Protein AF-A0A3M2EU27-F1 (afdb_monomer)

Radius of gyration: 14.62 Å; Cα contacts (8 Å, |Δi|>4): 104; chains: 1; bounding box: 25×40×34 Å

Mean predicted aligned error: 2.97 Å

Solvent-accessible surface area (backbone atoms only — not comparable to full-atom values): 4203 Å² total; per-residue (Å²): 116,28,85,85,67,60,24,29,68,49,80,76,46,77,45,69,52,96,88,65,86,50,76,48,75,44,60,52,73,37,74,75,27,75,25,79,79,12,22,50,47,81,76,38,55,43,84,50,96,95,41,77,40,76,77,61,70,61,79,48,64,39,59,84,63,71,103

Sequence (67 aa):
KGESSGHTQEVREVRIDCDGDALVFKVVQHGGAACHTGHRSCFYRRWDDGAFAVDEEPVFDPKQVYG

Structure (mmCIF, N/CA/C/O backbone):
data_AF-A0A3M2EU27-F1
#
_entry.id   AF-A0A3M2EU27-F1
#
loop_
_atom_site.group_PDB
_atom_site.id
_atom_site.type_symbol
_atom_site.label_atom_id
_atom_site.label_alt_id
_atom_site.label_comp_id
_atom_site.label_asym_id
_atom_site.label_entity_id
_atom_site.label_seq_id
_atom_site.pdbx_PDB_ins_code
_atom_site.Cartn_x
_atom_site.Cartn_y
_atom_site.Cartn_z
_atom_site.occupancy
_atom_site.B_iso_or_equiv
_atom_site.auth_seq_id
_atom_site.auth_comp_id
_atom_site.auth_asym_id
_atom_site.auth_atom_id
_atom_site.pdbx_PDB_model_num
ATOM 1 N N . LYS A 1 1 ? -1.710 4.586 9.846 1.00 93.25 1 LYS A N 1
ATOM 2 C CA . LYS A 1 1 ? -1.787 4.823 8.380 1.00 93.25 1 LYS A CA 1
ATOM 3 C C . LYS A 1 1 ? -2.864 5.860 8.095 1.00 93.25 1 LYS A C 1
ATOM 5 O O . LYS A 1 1 ? -3.970 5.692 8.587 1.00 93.25 1 LYS A O 1
ATOM 10 N N . GLY A 1 2 ? -2.553 6.889 7.301 1.00 95.12 2 GLY A N 1
ATOM 11 C CA . GLY A 1 2 ? -3.553 7.865 6.855 1.00 95.12 2 GLY A CA 1
ATOM 12 C C . GLY A 1 2 ? -3.768 9.065 7.778 1.00 95.12 2 GLY A C 1
ATOM 13 O O . GLY A 1 2 ? -4.734 9.776 7.567 1.00 95.12 2 GLY A O 1
ATOM 14 N N . GLU A 1 3 ? -2.894 9.314 8.757 1.00 94.81 3 GLU A N 1
ATOM 15 C CA . GLU A 1 3 ? -3.026 10.444 9.695 1.00 94.81 3 GLU A CA 1
ATOM 16 C C . GLU A 1 3 ? -3.093 11.799 8.974 1.00 94.81 3 GLU A C 1
ATOM 18 O O . GLU A 1 3 ? -4.008 12.574 9.216 1.00 94.81 3 GLU A O 1
ATOM 23 N N . SER A 1 4 ? -2.191 12.044 8.020 1.00 92.50 4 SER A N 1
ATOM 24 C CA . SER A 1 4 ? -2.165 13.305 7.263 1.00 92.50 4 SER A CA 1
ATOM 25 C C . SER A 1 4 ? -3.102 13.322 6.050 1.00 92.50 4 SER A C 1
ATOM 27 O O . SER A 1 4 ? -3.614 14.370 5.691 1.00 92.50 4 SER A O 1
ATOM 29 N N . SER A 1 5 ? -3.326 12.172 5.401 1.00 93.38 5 SER A N 1
ATOM 30 C CA . SER A 1 5 ? -4.124 12.087 4.155 1.00 93.38 5 SER A CA 1
ATOM 31 C C . SER A 1 5 ? -5.599 11.763 4.376 1.00 93.38 5 SER A C 1
ATOM 33 O O . SER A 1 5 ? -6.380 11.811 3.436 1.00 93.38 5 SER A O 1
ATOM 35 N N . GLY A 1 6 ? -5.987 11.302 5.565 1.00 94.31 6 GLY A N 1
ATOM 36 C CA . GLY A 1 6 ? -7.292 10.670 5.788 1.00 94.31 6 GLY A CA 1
ATOM 37 C C . GLY A 1 6 ? -7.444 9.288 5.132 1.00 94.31 6 GLY A C 1
ATOM 38 O O . GLY A 1 6 ? -8.464 8.629 5.325 1.00 94.31 6 GLY A O 1
ATOM 39 N N . HIS A 1 7 ? -6.436 8.800 4.392 1.00 96.56 7 HIS A N 1
ATOM 40 C CA . HIS A 1 7 ? -6.460 7.496 3.718 1.00 96.56 7 HIS A CA 1
ATOM 41 C C . HIS A 1 7 ? -6.187 6.359 4.715 1.00 96.56 7 HIS A C 1
ATOM 43 O O . HIS A 1 7 ? -5.087 5.779 4.760 1.00 96.56 7 HIS A O 1
ATOM 49 N N . THR A 1 8 ? -7.171 6.104 5.574 1.00 97.88 8 THR A N 1
ATOM 50 C CA . THR A 1 8 ? -7.111 5.147 6.681 1.00 97.88 8 THR A CA 1
ATOM 51 C C . THR A 1 8 ? -7.362 3.712 6.221 1.00 97.88 8 THR A C 1
ATOM 53 O O . THR A 1 8 ? -7.815 3.448 5.108 1.00 97.88 8 THR A O 1
ATOM 56 N N . GLN A 1 9 ? -7.009 2.763 7.083 1.00 98.44 9 GLN A N 1
ATOM 57 C CA . GLN A 1 9 ? -7.218 1.337 6.860 1.00 98.44 9 GLN A CA 1
ATOM 58 C C . GLN A 1 9 ? -8.028 0.779 8.024 1.00 98.44 9 GLN A C 1
ATOM 60 O O . GLN A 1 9 ? -7.560 0.781 9.161 1.00 98.44 9 GLN A O 1
ATOM 65 N N . GLU A 1 10 ? -9.245 0.323 7.739 1.00 98.25 10 GLU A N 1
ATOM 66 C CA . GLU A 1 10 ? -10.104 -0.335 8.721 1.00 98.25 10 GLU A CA 1
ATOM 67 C C . GLU A 1 10 ? -9.823 -1.840 8.705 1.00 98.25 10 GLU A C 1
ATOM 69 O O . GLU A 1 10 ? -10.053 -2.510 7.695 1.00 98.25 10 GLU A O 1
ATOM 74 N N . VAL A 1 11 ? -9.312 -2.375 9.815 1.00 98.44 11 VAL A N 1
ATOM 75 C CA . VAL A 1 11 ? -8.957 -3.795 9.941 1.00 98.44 11 VAL A CA 1
ATOM 76 C C . VAL A 1 11 ? -10.216 -4.65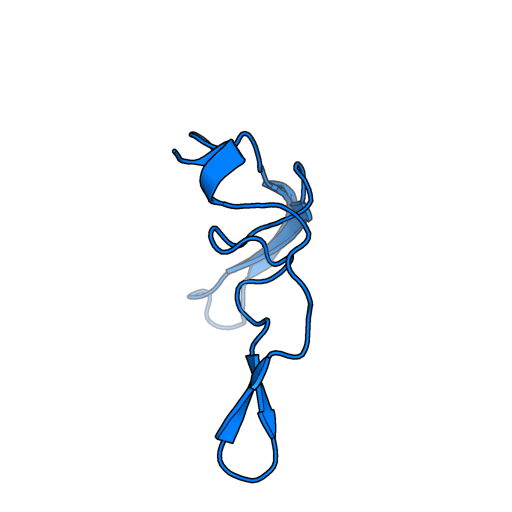4 10.039 1.00 98.44 11 VAL A C 1
ATOM 78 O O . VAL A 1 11 ? -11.074 -4.419 10.884 1.00 98.44 11 VAL A O 1
ATOM 81 N N . ARG A 1 12 ? -10.312 -5.671 9.177 1.00 98.50 12 ARG A N 1
ATOM 82 C CA . ARG A 1 12 ? -11.414 -6.648 9.151 1.00 98.50 12 ARG A CA 1
ATOM 83 C C . ARG A 1 12 ? -10.995 -8.023 9.654 1.00 98.50 12 ARG A C 1
ATOM 85 O O . ARG A 1 12 ? -11.802 -8.724 10.251 1.00 98.50 12 ARG A O 1
ATOM 92 N N . GLU A 1 13 ? -9.748 -8.408 9.406 1.00 98.69 13 GLU A N 1
ATOM 93 C CA . GLU A 1 13 ? -9.183 -9.691 9.825 1.00 98.69 13 GLU A CA 1
ATOM 94 C C . GLU A 1 13 ? -7.676 -9.528 10.038 1.00 98.69 13 GLU A C 1
ATOM 96 O O . GLU A 1 13 ? -7.020 -8.776 9.311 1.00 98.69 13 GLU A O 1
ATOM 101 N N . VAL A 1 14 ? -7.134 -10.266 11.003 1.00 98.69 14 VAL A N 1
ATOM 102 C CA . VAL A 1 14 ? -5.694 -10.390 11.237 1.00 98.69 14 VAL A CA 1
ATOM 103 C C . VAL A 1 14 ? -5.340 -11.869 11.179 1.00 98.69 14 VAL A C 1
ATOM 105 O O . VAL A 1 14 ? -5.984 -12.686 11.837 1.00 98.69 14 VAL A O 1
ATOM 108 N N . ARG A 1 15 ? -4.334 -12.213 10.378 1.00 98.75 15 ARG A N 1
ATOM 109 C CA . ARG A 1 15 ? -3.736 -13.551 10.322 1.00 98.75 15 ARG A CA 1
ATOM 110 C C . ARG A 1 15 ? -2.301 -13.473 10.799 1.00 98.75 15 ARG A C 1
ATOM 112 O O . ARG A 1 15 ? -1.645 -12.467 10.553 1.00 98.75 15 ARG A O 1
ATOM 119 N N . ILE A 1 16 ? -1.841 -14.544 11.418 1.00 98.75 16 ILE A N 1
ATOM 120 C CA . ILE A 1 16 ? -0.452 -14.763 11.801 1.00 98.75 16 ILE A CA 1
ATOM 121 C C . ILE A 1 16 ? 0.100 -15.924 10.972 1.00 98.75 16 ILE A C 1
ATOM 123 O O . ILE A 1 16 ? -0.673 -16.794 10.555 1.00 98.75 16 ILE A O 1
ATOM 127 N N . ASP A 1 17 ? 1.389 -15.897 10.663 1.00 98.56 17 ASP A N 1
ATOM 128 C CA . ASP A 1 17 ? 2.069 -16.993 9.979 1.00 98.56 17 ASP A CA 1
ATOM 129 C C . ASP A 1 17 ? 2.394 -18.170 10.920 1.00 98.56 17 ASP A C 1
ATOM 131 O O . ASP A 1 17 ? 1.891 -18.248 12.043 1.00 98.56 17 ASP A O 1
ATOM 135 N N . CYS A 1 18 ? 3.121 -19.174 10.417 1.00 98.50 18 CYS A N 1
ATOM 136 C CA . CYS A 1 18 ? 3.270 -20.462 11.099 1.00 98.50 18 CYS A CA 1
ATOM 137 C C . CYS A 1 18 ? 4.209 -20.433 12.310 1.00 98.50 18 CYS A C 1
ATOM 139 O O . CYS A 1 18 ? 4.012 -21.210 13.244 1.00 98.50 18 CYS A O 1
ATOM 141 N N . ASP A 1 19 ? 5.222 -19.576 12.282 1.00 98.38 19 ASP A N 1
ATOM 142 C CA . ASP A 1 19 ? 6.219 -19.365 13.334 1.00 98.38 19 ASP A CA 1
ATOM 143 C C . ASP A 1 19 ? 5.985 -18.073 14.126 1.00 98.38 19 ASP A C 1
ATOM 145 O O . ASP A 1 19 ? 6.553 -17.907 15.207 1.00 98.38 19 ASP A O 1
ATOM 149 N N . GLY A 1 20 ? 5.054 -17.231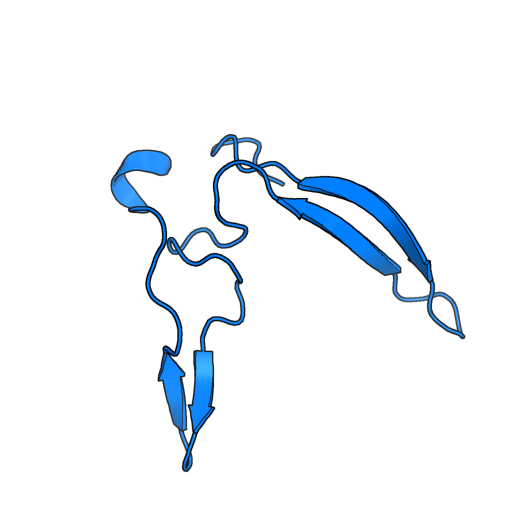 13.680 1.00 98.44 20 GLY A N 1
ATOM 150 C CA . GLY A 1 20 ? 4.488 -16.153 14.475 1.00 98.44 20 GLY A CA 1
ATOM 151 C C . GLY A 1 20 ? 5.262 -14.845 14.418 1.00 98.44 20 GLY A C 1
ATOM 152 O O . GLY A 1 20 ? 5.127 -14.038 15.342 1.00 98.44 20 GLY A O 1
ATOM 153 N N . ASP A 1 21 ? 6.064 -14.631 13.376 1.00 98.44 21 ASP A N 1
ATOM 154 C CA . ASP A 1 21 ? 6.875 -13.425 13.210 1.00 98.44 21 ASP A CA 1
ATOM 155 C C . ASP A 1 21 ? 6.308 -12.433 12.180 1.00 98.44 21 ASP A C 1
ATOM 157 O O . ASP A 1 21 ? 6.726 -11.268 12.153 1.00 98.44 21 ASP A O 1
ATOM 161 N N . ALA A 1 22 ? 5.270 -12.829 11.433 1.00 98.50 22 ALA A N 1
ATOM 162 C CA . ALA A 1 22 ? 4.574 -11.957 10.498 1.00 98.50 22 ALA A CA 1
ATOM 163 C C . ALA A 1 22 ? 3.049 -11.967 10.673 1.00 98.50 22 ALA A C 1
ATOM 165 O O . ALA A 1 22 ? 2.400 -12.978 10.947 1.00 98.50 22 ALA A O 1
ATOM 166 N N . LEU A 1 23 ? 2.447 -10.795 10.443 1.00 98.56 23 LEU A N 1
ATOM 167 C CA . LEU A 1 23 ? 0.998 -10.613 10.408 1.00 98.56 23 LEU A CA 1
ATOM 168 C C . LEU A 1 23 ? 0.530 -10.173 9.020 1.00 98.56 23 LEU A C 1
ATOM 170 O O . LEU A 1 23 ? 1.133 -9.308 8.384 1.00 98.56 23 LEU A O 1
ATOM 174 N N . VAL A 1 24 ? -0.621 -10.693 8.593 1.00 98.62 24 VAL A N 1
ATOM 175 C CA . VAL A 1 24 ? -1.362 -10.210 7.424 1.00 98.62 24 VAL A CA 1
ATOM 176 C C . VAL A 1 24 ? -2.663 -9.571 7.889 1.00 98.62 24 VAL A C 1
ATOM 178 O O . VAL A 1 24 ? -3.529 -10.230 8.465 1.00 98.62 24 VAL A O 1
ATOM 181 N N . PHE A 1 25 ? -2.827 -8.287 7.583 1.00 98.62 25 PHE A N 1
ATOM 182 C CA . PHE A 1 25 ? -4.055 -7.545 7.845 1.00 98.62 25 PHE A CA 1
ATOM 183 C C . PHE A 1 25 ? -4.916 -7.509 6.585 1.00 98.62 25 PHE A C 1
ATOM 185 O O . PHE A 1 25 ? -4.503 -6.959 5.562 1.00 98.62 25 PHE A O 1
ATOM 192 N N . LYS A 1 26 ? -6.141 -8.036 6.660 1.00 98.44 26 LYS A N 1
ATOM 193 C CA . LYS A 1 26 ? -7.161 -7.721 5.654 1.00 98.44 26 LYS A CA 1
ATOM 194 C C . LYS A 1 26 ? -7.876 -6.454 6.077 1.00 98.44 26 LYS A C 1
ATOM 196 O O . LYS A 1 26 ? -8.411 -6.374 7.184 1.00 98.44 26 LYS A O 1
ATOM 201 N N . VAL A 1 27 ? -7.891 -5.474 5.185 1.00 98.38 27 VAL A N 1
ATOM 202 C CA . VAL A 1 27 ? -8.385 -4.131 5.478 1.00 98.38 27 VAL A CA 1
ATOM 203 C C . VAL A 1 27 ? -9.381 -3.664 4.428 1.00 98.38 27 VAL A C 1
ATOM 205 O O . VAL A 1 27 ? -9.293 -4.035 3.257 1.00 98.38 27 VAL A O 1
ATOM 208 N N . VAL A 1 28 ? -10.295 -2.793 4.844 1.00 97.88 28 VAL A N 1
ATOM 209 C CA . VAL A 1 28 ? -10.982 -1.881 3.928 1.00 97.88 28 VAL A CA 1
ATOM 210 C C . VAL A 1 28 ? -10.143 -0.606 3.844 1.00 97.88 28 VAL A C 1
ATOM 212 O O . VAL A 1 28 ? -9.876 0.037 4.861 1.00 97.88 28 VAL A O 1
ATOM 215 N N . GLN A 1 29 ? -9.685 -0.267 2.638 1.00 97.75 29 GLN A N 1
ATOM 216 C CA . GLN A 1 29 ? -8.920 0.953 2.377 1.00 97.75 29 GLN A CA 1
ATOM 217 C C . GLN A 1 29 ? -9.875 2.128 2.149 1.00 97.75 29 GLN A C 1
ATOM 219 O O . GLN A 1 29 ? -10.625 2.138 1.173 1.00 97.75 29 GLN A O 1
ATOM 224 N N . HIS A 1 30 ? -9.791 3.139 3.010 1.00 96.00 30 HIS A N 1
ATOM 225 C CA . HIS A 1 30 ? -10.510 4.406 2.865 1.00 96.00 30 HIS A CA 1
ATOM 226 C C . HIS A 1 30 ? -9.623 5.444 2.161 1.00 96.00 30 HIS A C 1
ATOM 228 O O . HIS A 1 30 ? -8.395 5.365 2.230 1.00 96.00 30 HIS A O 1
ATOM 234 N N . GLY A 1 31 ? -10.219 6.400 1.443 1.00 91.19 31 GLY A N 1
ATOM 235 C CA . GLY A 1 31 ? -9.471 7.412 0.674 1.00 91.19 31 GLY A CA 1
ATOM 236 C C . GLY A 1 31 ? -8.862 6.910 -0.645 1.00 91.19 31 GLY A C 1
ATOM 237 O O . GLY A 1 31 ? -7.981 7.543 -1.207 1.00 91.19 31 GLY A O 1
ATOM 238 N N . GLY A 1 32 ? -9.295 5.748 -1.143 1.00 89.75 32 GLY A N 1
ATOM 239 C CA . GLY A 1 32 ? -8.954 5.249 -2.483 1.00 89.75 32 GLY A CA 1
ATOM 240 C C . GLY A 1 32 ? -7.564 4.620 -2.633 1.00 89.75 32 GLY A C 1
ATOM 241 O O . GLY A 1 32 ? -7.408 3.726 -3.464 1.00 89.75 32 GLY A O 1
ATOM 242 N N . ALA A 1 33 ? -6.581 4.997 -1.809 1.00 96.19 33 ALA A N 1
ATOM 243 C CA . ALA A 1 33 ? -5.203 4.538 -1.978 1.00 96.19 33 ALA A CA 1
ATOM 244 C C . ALA A 1 33 ? -4.403 4.330 -0.690 1.00 96.19 33 ALA A C 1
ATOM 246 O O . ALA A 1 33 ? -4.439 5.126 0.252 1.00 96.19 33 ALA A O 1
ATOM 247 N N . ALA A 1 34 ? -3.588 3.275 -0.696 1.00 97.06 34 ALA A N 1
ATOM 248 C CA . ALA A 1 34 ? -2.603 3.021 0.344 1.00 97.06 34 ALA A CA 1
ATOM 249 C C . ALA A 1 34 ? -1.284 3.770 0.091 1.00 97.06 34 ALA A C 1
ATOM 251 O O . ALA A 1 34 ? -0.627 4.159 1.058 1.00 97.06 34 ALA A O 1
ATOM 252 N N . CYS A 1 35 ? -0.900 3.995 -1.170 1.00 97.12 35 CYS A N 1
ATOM 253 C CA . CYS A 1 35 ? 0.385 4.597 -1.510 1.00 97.12 35 CYS A CA 1
ATOM 254 C C . CYS A 1 35 ? 0.323 6.129 -1.525 1.00 97.12 35 CYS A C 1
ATOM 256 O O . CYS A 1 35 ? -0.658 6.723 -1.963 1.00 97.12 35 CYS A O 1
ATOM 258 N N . HIS A 1 36 ? 1.404 6.777 -1.093 1.00 95.56 36 HIS A N 1
ATOM 259 C CA . HIS A 1 36 ? 1.529 8.237 -1.129 1.00 95.56 36 HIS A CA 1
ATOM 260 C C . HIS A 1 36 ? 1.796 8.783 -2.543 1.00 95.56 36 HIS A C 1
ATOM 262 O O . HIS A 1 36 ? 1.714 9.985 -2.758 1.00 95.56 36 HIS A O 1
ATOM 268 N N . THR A 1 37 ? 2.115 7.923 -3.515 1.00 95.75 37 THR A N 1
ATOM 269 C CA . THR A 1 37 ? 2.350 8.316 -4.915 1.00 95.75 37 THR A CA 1
ATOM 270 C C . THR A 1 37 ? 1.067 8.431 -5.733 1.00 95.75 37 THR A C 1
ATOM 272 O O . THR A 1 37 ? 1.144 8.661 -6.934 1.00 95.75 37 THR A O 1
ATOM 275 N N . GLY A 1 38 ? -0.102 8.242 -5.118 1.00 95.94 38 GLY A N 1
ATOM 276 C CA . GLY A 1 38 ? -1.381 8.276 -5.821 1.00 95.94 38 GLY A CA 1
ATOM 277 C C . GLY A 1 38 ? -1.964 6.893 -6.106 1.00 95.94 38 GLY A C 1
ATOM 278 O O . GLY A 1 38 ? -3.164 6.773 -6.303 1.00 95.94 38 GLY A O 1
ATOM 279 N N . HIS A 1 39 ? -1.150 5.836 -6.100 1.00 97.38 39 HIS A N 1
ATOM 280 C CA . HIS A 1 39 ? -1.569 4.491 -6.512 1.00 97.38 39 HIS A CA 1
ATOM 281 C C . HIS A 1 39 ? -2.313 3.738 -5.406 1.00 97.38 39 HIS A C 1
ATOM 283 O O . HIS A 1 39 ? -2.036 3.904 -4.210 1.00 97.38 39 HIS A O 1
ATOM 289 N N . ARG A 1 40 ? -3.237 2.851 -5.801 1.00 95.69 40 ARG A N 1
ATOM 290 C CA . ARG A 1 40 ? -4.024 2.050 -4.853 1.00 95.69 40 ARG A CA 1
ATOM 291 C C . ARG A 1 40 ? -3.121 1.210 -3.951 1.00 95.69 40 ARG A C 1
ATOM 293 O O . ARG A 1 40 ? -3.315 1.200 -2.734 1.00 95.69 40 ARG A O 1
ATOM 300 N N . SER A 1 41 ? -2.135 0.547 -4.548 1.00 96.25 41 SER A N 1
ATOM 301 C CA . SER A 1 41 ? -1.123 -0.269 -3.881 1.00 96.25 41 SER A CA 1
ATOM 302 C C . SER A 1 41 ? 0.254 0.389 -3.975 1.00 96.25 41 SER A C 1
ATOM 304 O O . SER A 1 41 ? 0.547 1.095 -4.932 1.00 96.25 41 SER A O 1
ATOM 306 N N . CYS A 1 42 ? 1.142 0.133 -3.008 1.00 97.19 42 CYS A N 1
ATOM 307 C CA . CYS A 1 42 ? 2.565 0.463 -3.172 1.00 97.19 42 CYS A CA 1
ATOM 308 C C . CYS A 1 42 ? 3.246 -0.423 -4.229 1.00 97.19 42 CYS A C 1
ATOM 310 O O . CYS A 1 42 ? 4.295 -0.059 -4.756 1.00 97.19 42 CYS A O 1
ATOM 312 N N . PHE A 1 43 ? 2.645 -1.572 -4.541 1.00 96.75 43 PHE A N 1
ATOM 313 C CA . PHE A 1 43 ? 3.135 -2.560 -5.497 1.00 96.75 43 PHE A CA 1
ATOM 314 C C . PHE A 1 43 ? 2.554 -2.331 -6.904 1.00 96.75 43 PHE A C 1
ATOM 316 O O . PHE A 1 43 ? 2.168 -3.283 -7.562 1.00 96.75 43 PHE A O 1
ATOM 323 N N . TYR A 1 44 ? 2.495 -1.072 -7.350 1.00 96.88 44 TYR A N 1
ATOM 324 C CA . TYR A 1 44 ? 2.009 -0.645 -8.679 1.00 96.88 44 TYR A CA 1
ATOM 325 C C . TYR A 1 44 ? 3.065 -0.781 -9.796 1.00 96.88 44 TYR A C 1
ATOM 327 O O . TYR A 1 44 ? 2.939 -0.213 -10.881 1.00 96.88 44 TYR A O 1
ATOM 335 N N . ARG A 1 45 ? 4.194 -1.424 -9.477 1.00 97.12 45 ARG A N 1
ATOM 336 C CA . ARG A 1 45 ? 5.280 -1.702 -10.413 1.00 97.12 45 ARG A CA 1
ATOM 337 C C . ARG A 1 45 ? 5.490 -3.199 -10.449 1.00 97.12 45 ARG A C 1
ATOM 339 O O . ARG A 1 45 ? 5.848 -3.793 -9.429 1.00 97.12 45 ARG A O 1
ATOM 346 N N . ARG A 1 46 ? 5.324 -3.783 -11.626 1.00 97.25 46 ARG A N 1
ATOM 347 C CA . ARG A 1 46 ? 5.484 -5.212 -11.873 1.00 97.25 46 ARG A CA 1
ATOM 348 C C . ARG A 1 46 ? 6.750 -5.454 -12.676 1.00 97.25 46 ARG A C 1
ATOM 350 O O . ARG A 1 46 ? 7.134 -4.645 -13.516 1.00 97.25 46 ARG A O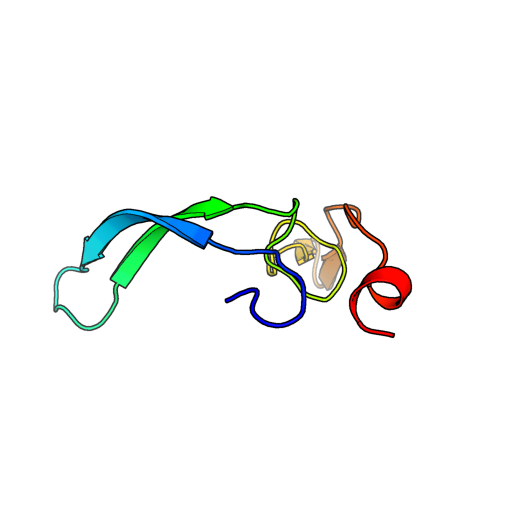 1
ATOM 357 N N . TRP A 1 47 ? 7.424 -6.557 -12.376 1.00 97.06 47 TRP A N 1
ATOM 358 C CA . TRP A 1 47 ? 8.537 -7.021 -13.193 1.00 97.06 47 TRP A CA 1
ATOM 359 C C . TRP A 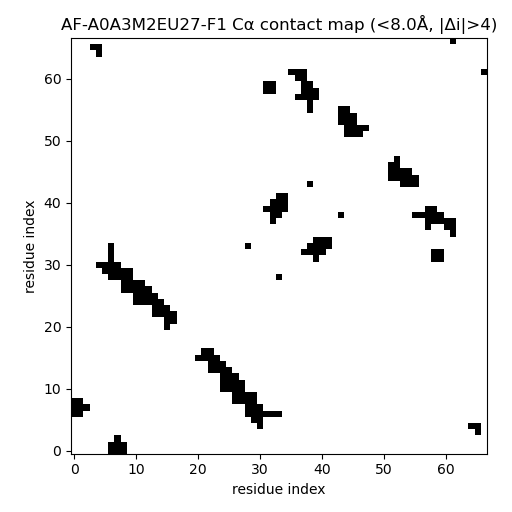1 47 ? 8.002 -7.505 -14.541 1.00 97.06 47 TRP A C 1
ATOM 361 O O . TRP A 1 47 ? 7.145 -8.391 -14.578 1.00 97.06 47 TRP A O 1
ATOM 371 N N . ASP A 1 48 ? 8.499 -6.919 -15.621 1.00 96.25 48 ASP A N 1
ATOM 372 C CA . ASP A 1 48 ? 8.133 -7.236 -16.993 1.00 96.25 48 ASP A CA 1
ATOM 373 C C . ASP A 1 48 ? 9.376 -7.141 -17.885 1.00 96.25 48 ASP A C 1
ATOM 375 O O . ASP A 1 48 ? 10.100 -6.147 -17.851 1.00 96.25 48 ASP A O 1
ATOM 379 N N . ASP A 1 49 ? 9.652 -8.223 -18.612 1.00 94.38 49 ASP A N 1
ATOM 380 C CA . ASP A 1 49 ? 10.771 -8.383 -19.553 1.00 94.38 49 ASP A CA 1
ATOM 381 C C . ASP A 1 49 ? 12.090 -7.670 -19.171 1.00 94.38 49 ASP A C 1
ATOM 383 O O . ASP A 1 49 ? 12.634 -6.843 -19.902 1.00 94.38 49 ASP A O 1
ATOM 387 N N . GLY A 1 50 ? 12.621 -7.968 -17.981 1.00 97.12 50 GLY A N 1
ATOM 388 C CA . GLY A 1 50 ? 13.927 -7.450 -17.554 1.00 97.12 50 GLY A CA 1
ATOM 389 C C . GLY A 1 50 ? 13.906 -6.079 -16.870 1.00 97.12 50 GLY A C 1
ATOM 390 O O . GLY A 1 50 ? 14.966 -5.597 -16.465 1.00 97.12 50 GLY A O 1
ATOM 391 N N . ALA A 1 51 ? 12.736 -5.458 -16.698 1.00 97.25 51 ALA A N 1
ATOM 392 C CA . ALA A 1 51 ? 12.588 -4.178 -16.009 1.00 97.25 51 ALA A CA 1
ATOM 393 C C . ALA A 1 51 ? 11.344 -4.136 -15.105 1.00 97.25 51 ALA A C 1
ATOM 395 O O . ALA A 1 51 ? 10.457 -4.977 -15.181 1.00 97.25 51 ALA A O 1
ATOM 396 N N . PHE A 1 52 ? 11.262 -3.135 -14.225 1.00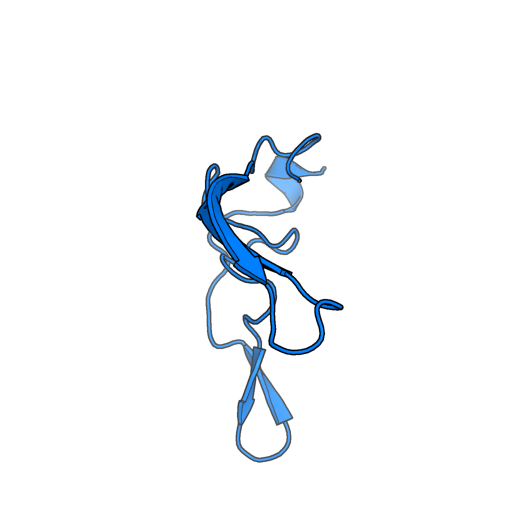 97.56 52 PHE A N 1
ATOM 397 C CA . PHE A 1 52 ? 10.015 -2.817 -13.526 1.00 97.56 52 PHE A CA 1
ATOM 398 C C . PHE A 1 52 ? 9.214 -1.800 -14.338 1.00 97.56 52 PHE A C 1
ATOM 400 O O . PHE A 1 52 ? 9.690 -0.685 -14.560 1.00 97.56 52 PHE A O 1
ATOM 407 N N . ALA A 1 53 ? 7.994 -2.164 -14.723 1.00 96.44 53 ALA A N 1
ATOM 408 C CA . ALA A 1 53 ? 7.045 -1.290 -15.401 1.00 96.44 53 ALA A CA 1
ATOM 409 C C . ALA A 1 53 ? 5.892 -0.919 -14.461 1.00 96.44 53 ALA A C 1
ATOM 411 O O . ALA A 1 53 ? 5.477 -1.731 -13.634 1.00 96.44 53 ALA A O 1
ATOM 412 N N . VAL A 1 54 ? 5.390 0.312 -14.578 1.00 96.50 54 VAL A N 1
ATOM 413 C CA . VAL A 1 54 ? 4.150 0.731 -13.909 1.00 96.50 54 VAL A CA 1
ATOM 414 C C . VAL A 1 54 ? 2.975 0.047 -14.602 1.00 96.50 54 VAL A C 1
ATOM 416 O O . VAL A 1 54 ? 2.876 0.117 -15.825 1.00 96.50 54 VAL A O 1
ATOM 419 N N . ASP A 1 55 ? 2.112 -0.617 -13.836 1.00 93.56 55 ASP A N 1
ATOM 420 C CA . ASP A 1 55 ? 0.956 -1.356 -14.360 1.00 93.56 55 ASP A CA 1
ATOM 421 C C . ASP A 1 55 ? -0.399 -0.870 -13.822 1.00 93.56 55 ASP A C 1
ATOM 423 O O . ASP A 1 55 ? -1.443 -1.395 -14.207 1.00 93.56 55 ASP A O 1
ATOM 427 N N . GLU A 1 56 ? -0.398 0.175 -12.995 1.00 93.69 56 GLU A N 1
ATOM 428 C CA . GLU A 1 56 ? -1.596 0.836 -12.484 1.00 93.69 56 GLU A CA 1
ATOM 429 C C . GLU A 1 56 ? -1.457 2.357 -12.604 1.00 93.69 56 GLU A C 1
ATOM 431 O O . GLU A 1 56 ? -0.374 2.904 -12.409 1.00 93.69 56 GLU A O 1
ATOM 436 N N . GLU A 1 57 ? -2.565 3.052 -12.861 1.00 95.38 57 GLU A N 1
ATOM 437 C CA . GLU A 1 57 ? -2.606 4.516 -12.834 1.00 95.38 57 GLU A CA 1
ATOM 438 C C . GLU A 1 57 ? -2.849 5.049 -11.406 1.00 95.38 57 GLU A C 1
ATOM 440 O O . GLU A 1 57 ? -3.536 4.401 -10.601 1.00 95.38 57 GLU A O 1
ATOM 445 N N . PRO A 1 58 ? -2.346 6.252 -11.069 1.00 95.75 58 PRO A N 1
ATOM 446 C CA . PRO A 1 58 ? -2.694 6.930 -9.826 1.00 95.75 58 PRO A CA 1
ATOM 447 C C . PRO A 1 58 ? -4.206 7.177 -9.717 1.00 95.75 58 PRO A C 1
ATOM 449 O O . PRO A 1 58 ? -4.845 7.652 -10.653 1.00 95.75 58 PRO A O 1
ATOM 452 N N . VAL A 1 59 ? -4.782 6.927 -8.540 1.00 95.50 59 VAL A N 1
ATOM 453 C CA . VAL A 1 59 ? -6.201 7.198 -8.237 1.00 95.50 59 VAL A CA 1
ATOM 454 C C . VAL A 1 59 ? -6.421 8.547 -7.541 1.00 95.50 59 VAL A C 1
ATOM 456 O O . VAL A 1 59 ? -7.564 8.947 -7.332 1.00 95.50 59 VAL A O 1
ATOM 459 N N . PHE A 1 60 ? -5.344 9.250 -7.172 1.00 93.75 60 PHE A N 1
ATOM 460 C CA . PHE A 1 60 ? -5.370 10.631 -6.681 1.00 93.75 60 PHE A CA 1
ATOM 461 C C . PHE A 1 60 ? -4.054 11.360 -7.005 1.00 93.75 60 PHE A C 1
ATOM 463 O O . PHE A 1 60 ? -3.030 10.712 -7.222 1.00 93.75 60 PHE A O 1
ATOM 470 N N . ASP A 1 61 ? -4.071 12.698 -7.007 1.00 93.75 61 ASP A N 1
ATOM 471 C CA . ASP A 1 61 ? -2.873 13.535 -7.170 1.00 93.75 61 ASP 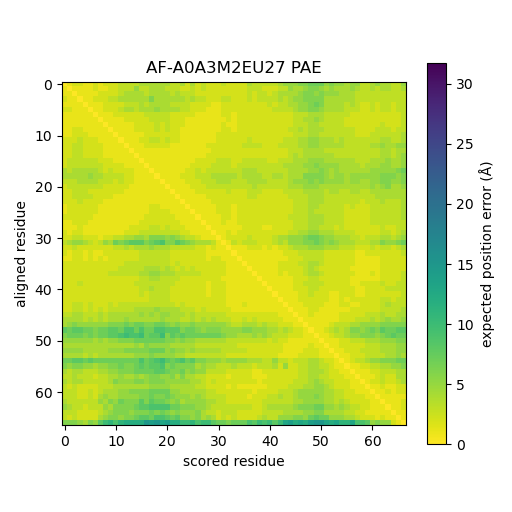A CA 1
ATOM 472 C C . ASP A 1 61 ? -2.193 13.784 -5.806 1.00 93.75 61 ASP A C 1
ATOM 474 O O . ASP A 1 61 ? -2.780 14.450 -4.945 1.00 93.75 61 ASP A O 1
ATOM 478 N N . P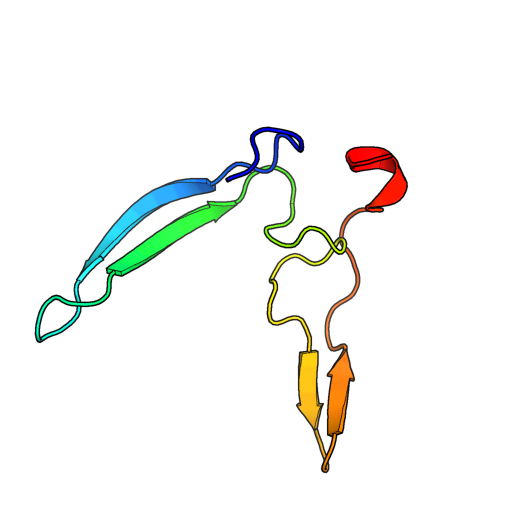RO A 1 62 ? -0.953 13.304 -5.587 1.00 92.19 62 PRO A N 1
ATOM 479 C CA . PRO A 1 62 ? -0.223 13.516 -4.339 1.00 92.19 62 PRO A CA 1
ATOM 480 C C . PRO A 1 62 ? -0.062 14.981 -3.943 1.00 92.19 62 PRO A C 1
ATOM 482 O O . PRO A 1 62 ? -0.110 15.282 -2.753 1.00 92.19 62 PRO A O 1
ATOM 485 N N . LYS A 1 63 ? 0.095 15.895 -4.908 1.00 91.81 63 LYS A N 1
ATOM 486 C CA . LYS A 1 63 ? 0.299 17.325 -4.617 1.00 91.81 63 LYS A CA 1
ATOM 487 C C . LYS A 1 63 ? -0.936 17.949 -3.974 1.00 91.81 63 LYS A C 1
ATOM 489 O O . LYS A 1 63 ? -0.831 18.785 -3.088 1.00 91.81 63 LYS A O 1
ATOM 494 N N . GLN A 1 64 ? -2.125 17.497 -4.368 1.00 89.69 64 GLN A N 1
ATOM 495 C CA . GLN A 1 64 ? -3.380 17.994 -3.799 1.00 89.69 64 GLN A CA 1
ATOM 496 C C . GLN A 1 64 ? -3.608 17.514 -2.359 1.00 89.69 64 GLN A C 1
ATOM 498 O O . GLN A 1 64 ? -4.329 18.165 -1.608 1.00 89.69 64 GLN A O 1
ATOM 503 N N . VAL A 1 65 ? -3.010 16.381 -1.975 1.00 87.25 65 VAL A N 1
ATOM 504 C CA . VAL A 1 65 ? -3.217 15.748 -0.661 1.00 87.25 65 VAL A CA 1
ATOM 505 C C . VAL A 1 65 ? -2.088 16.061 0.321 1.00 87.25 65 VAL A C 1
ATOM 507 O O . VAL A 1 65 ? -2.342 16.183 1.517 1.00 87.25 65 VAL A O 1
ATOM 510 N N . TYR A 1 66 ? -0.850 16.181 -0.159 1.00 87.19 66 TYR A N 1
ATOM 511 C CA . TYR A 1 66 ? 0.335 16.329 0.691 1.00 87.19 66 TYR A CA 1
ATOM 512 C C . TYR A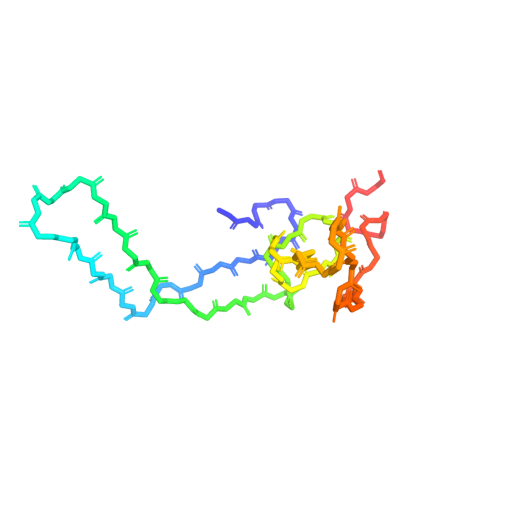 1 66 ? 1.027 17.696 0.589 1.00 87.19 66 TYR A C 1
ATOM 514 O O . TYR A 1 66 ? 1.865 17.977 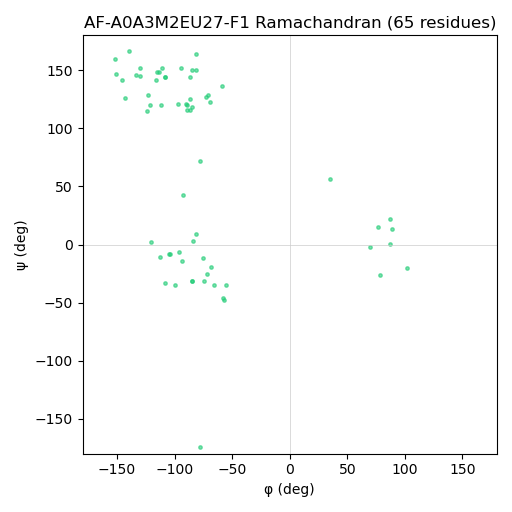1.444 1.00 87.19 66 TYR A O 1
ATOM 522 N N . GLY A 1 67 ? 0.655 18.540 -0.383 1.00 80.19 67 GLY A N 1
ATOM 523 C CA . GLY A 1 67 ? 1.308 19.827 -0.657 1.00 80.19 67 GLY A CA 1
ATOM 524 C C . GLY A 1 67 ? 2.513 19.677 -1.572 1.00 80.19 67 GLY A C 1
ATOM 525 O O . GLY A 1 67 ? 3.630 19.501 -1.042 1.00 80.19 67 GLY A O 1
#

Secondary structure (DSSP, 8-state):
--TTT---EEEEEEEE-SSSS-EEEEEEESSS-SSTTS-SSS--EEEETTEEEE-S--SS-HHHHH-

pLDDT: mean 95.77, std 3.32, range [80.19, 98.75]

Foldseek 3Di:
DCPQQVFDWAFDDWDADDVGPDIDTDTDTPPQDPDLQQWNDPPQWDDDDNDTDRNTDRPDHNVVRPD

Nearest PDB structures (foldseek):
  1zps-assembly1_A  TM=9.425E-01  e=1.725E-05  Methanothermobacter thermautotrophicus
  6j22-assembly1_A  TM=9.498E-01  e=4.549E-01  Shigella flexneri